Protein AF-A0A956H3I2-F1 (afdb_monomer_lite)

Structure (mmCIF, N/CA/C/O backbone):
data_AF-A0A956H3I2-F1
#
_entry.id   AF-A0A956H3I2-F1
#
loop_
_atom_site.group_PDB
_atom_site.id
_atom_site.type_symbol
_atom_site.label_atom_id
_atom_site.label_alt_id
_atom_site.label_comp_id
_atom_site.label_asym_id
_atom_site.label_entity_id
_atom_site.label_seq_id
_atom_site.pdbx_PDB_ins_code
_atom_site.Cartn_x
_atom_site.Cartn_y
_atom_site.Cartn_z
_atom_site.occupancy
_atom_site.B_iso_or_equiv
_atom_site.auth_seq_id
_atom_site.auth_comp_id
_atom_site.auth_asym_id
_atom_site.auth_atom_id
_atom_site.pdbx_PDB_model_num
ATOM 1 N N . GLY A 1 1 ? 0.599 -4.564 24.136 1.00 88.94 1 GLY A N 1
ATOM 2 C CA . GLY A 1 1 ? 0.353 -3.111 24.137 1.00 88.94 1 GLY A CA 1
ATOM 3 C C . GLY A 1 1 ? -0.718 -2.791 23.120 1.00 88.94 1 GLY A C 1
ATOM 4 O O . GLY A 1 1 ? -1.372 -3.722 22.657 1.00 88.94 1 GLY A O 1
ATOM 5 N N . ALA A 1 2 ? -0.880 -1.510 22.791 1.00 94.62 2 ALA A N 1
ATOM 6 C CA . ALA A 1 2 ? -1.503 -1.110 21.530 1.00 94.62 2 ALA A CA 1
ATOM 7 C C . ALA A 1 2 ? -0.678 -1.650 20.346 1.00 94.62 2 ALA A C 1
ATOM 9 O O . ALA A 1 2 ? 0.523 -1.871 20.512 1.00 94.62 2 ALA A O 1
ATOM 10 N N . PHE A 1 3 ? -1.309 -1.900 19.201 1.00 95.25 3 PHE A N 1
ATOM 11 C CA . PHE A 1 3 ? -0.640 -2.412 18.003 1.00 95.25 3 PHE A CA 1
ATOM 12 C C . PHE A 1 3 ? -1.305 -1.920 16.717 1.00 95.25 3 PHE A C 1
ATOM 14 O O . PHE A 1 3 ? -2.475 -1.545 16.710 1.00 95.25 3 PHE A O 1
ATOM 21 N N . GLU A 1 4 ? -0.569 -1.994 15.612 1.00 96.19 4 GLU A N 1
ATOM 22 C CA . GLU A 1 4 ? -1.098 -1.810 14.261 1.00 96.19 4 GLU A CA 1
ATOM 23 C C . GLU A 1 4 ? -1.119 -3.151 13.525 1.00 96.19 4 GLU A C 1
ATOM 25 O O .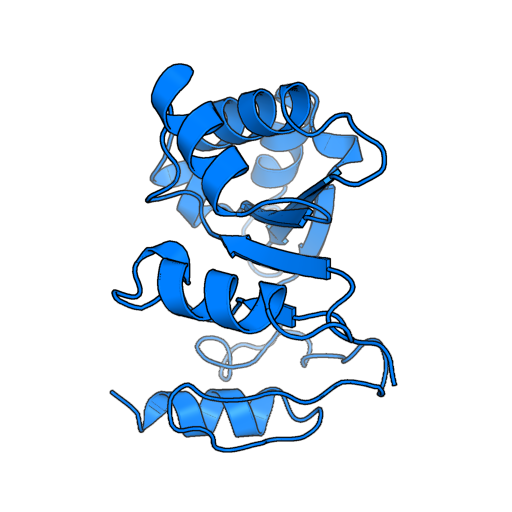 GLU A 1 4 ? -0.257 -4.004 13.744 1.00 96.19 4 GLU A O 1
ATOM 30 N N . VAL A 1 5 ? -2.099 -3.347 12.643 1.00 96.38 5 VAL A N 1
ATOM 31 C CA . VAL A 1 5 ? -2.167 -4.532 11.777 1.00 96.38 5 VAL A CA 1
ATOM 32 C C . VAL A 1 5 ? -1.864 -4.120 10.354 1.00 96.38 5 VAL A C 1
ATOM 34 O O . VAL A 1 5 ? -2.621 -3.351 9.767 1.00 96.38 5 VAL A O 1
ATOM 37 N N . GLN A 1 6 ? -0.803 -4.682 9.779 1.00 96.44 6 GLN A N 1
ATOM 38 C CA . GLN A 1 6 ? -0.499 -4.535 8.362 1.00 96.44 6 GLN A CA 1
ATOM 39 C C . GLN A 1 6 ? -0.909 -5.790 7.588 1.00 96.44 6 GLN A C 1
ATOM 41 O O . GLN A 1 6 ? -0.373 -6.875 7.796 1.00 96.44 6 GLN A O 1
ATOM 46 N N . LEU A 1 7 ? -1.865 -5.627 6.675 1.00 95.31 7 LEU A N 1
ATOM 47 C CA . LEU A 1 7 ? -2.270 -6.647 5.717 1.00 95.31 7 LEU A CA 1
ATOM 48 C C . LEU A 1 7 ? -1.388 -6.508 4.472 1.00 95.31 7 LEU A C 1
ATOM 50 O O . LEU A 1 7 ? -1.568 -5.586 3.676 1.00 95.31 7 LEU A O 1
ATOM 54 N N . GLU A 1 8 ? -0.416 -7.409 4.331 1.00 90.44 8 GLU A N 1
ATOM 55 C CA . GLU A 1 8 ? 0.563 -7.413 3.239 1.00 90.44 8 GLU A CA 1
ATOM 56 C C . GLU A 1 8 ? 0.917 -8.828 2.745 1.00 90.44 8 GLU A C 1
ATOM 58 O O . GLU A 1 8 ? 0.490 -9.842 3.302 1.00 90.44 8 GLU A O 1
ATOM 63 N N . GLY A 1 9 ? 1.749 -8.903 1.702 1.00 80.38 9 GLY A N 1
ATOM 64 C CA . GLY A 1 9 ? 2.235 -10.149 1.116 1.00 80.38 9 GLY A CA 1
ATOM 65 C C . GLY A 1 9 ? 1.924 -10.217 -0.374 1.00 80.38 9 GLY A C 1
ATOM 66 O O . GLY A 1 9 ? 2.519 -9.475 -1.151 1.00 80.38 9 GLY A O 1
ATOM 67 N N . GLY A 1 10 ? 1.030 -11.130 -0.768 1.00 83.06 10 GLY A N 1
ATOM 68 C CA . GLY A 1 10 ? 0.433 -11.123 -2.108 1.00 83.06 10 GLY A CA 1
ATOM 69 C C . GLY A 1 10 ? -0.464 -9.895 -2.310 1.00 83.06 10 GLY A C 1
ATOM 70 O O . GLY A 1 10 ? -0.170 -8.814 -1.815 1.00 83.06 10 GLY A O 1
ATOM 71 N N . GLU A 1 11 ? -1.587 -10.054 -3.005 1.00 92.25 11 GLU A N 1
ATOM 72 C CA . GLU A 1 11 ? -2.619 -9.014 -3.021 1.00 92.25 11 GLU A CA 1
ATOM 73 C C . GLU A 1 11 ? -3.657 -9.313 -1.924 1.00 92.25 11 GLU A C 1
ATOM 75 O O . GLU A 1 11 ? -4.441 -10.248 -2.078 1.00 92.25 11 GLU A O 1
ATOM 80 N N . PRO A 1 12 ? -3.687 -8.586 -0.793 1.00 92.88 12 PRO A N 1
ATOM 81 C CA . PRO A 1 12 ? -4.588 -8.927 0.304 1.00 92.88 12 PRO A CA 1
ATOM 82 C C . PRO A 1 12 ? -6.059 -8.745 -0.074 1.00 92.88 12 PRO A C 1
ATOM 84 O O . PRO A 1 12 ? -6.898 -9.493 0.422 1.00 92.88 12 PRO A O 1
ATOM 87 N N . THR A 1 13 ? -6.387 -7.809 -0.975 1.00 94.44 13 THR A N 1
ATOM 88 C CA . THR A 1 13 ? -7.786 -7.538 -1.343 1.00 94.44 13 THR A CA 1
ATOM 89 C C . THR A 1 13 ? -8.443 -8.683 -2.116 1.00 94.44 13 THR A C 1
ATOM 91 O O . THR A 1 13 ? -9.666 -8.789 -2.084 1.00 94.44 13 THR A O 1
ATOM 94 N N . VAL A 1 14 ? -7.668 -9.576 -2.754 1.00 93.81 14 VAL A N 1
ATOM 95 C CA . VAL A 1 14 ? -8.221 -10.766 -3.436 1.00 93.81 14 VAL A CA 1
ATOM 96 C C . VAL A 1 14 ? -8.546 -11.911 -2.480 1.00 93.81 14 VAL A C 1
ATOM 98 O O . VAL A 1 14 ? -9.190 -12.879 -2.885 1.00 93.81 14 VAL A O 1
ATOM 101 N N . HIS A 1 15 ? -8.100 -11.845 -1.223 1.00 91.12 15 HIS A N 1
ATOM 102 C CA . HIS A 1 15 ? -8.362 -12.909 -0.266 1.00 91.12 15 HIS A CA 1
ATOM 103 C C . HIS A 1 15 ? -9.857 -12.927 0.109 1.00 91.12 15 HIS A C 1
ATOM 105 O O . HIS A 1 15 ? -10.390 -11.892 0.514 1.00 91.12 15 HIS A O 1
ATOM 111 N N . PRO A 1 16 ? -10.547 -14.085 0.063 1.00 91.00 16 PRO A N 1
ATOM 112 C CA . PRO A 1 16 ? -11.990 -14.150 0.322 1.00 91.00 16 PRO A CA 1
ATOM 113 C C . PRO A 1 16 ? -12.370 -13.679 1.736 1.00 91.00 16 PRO A C 1
ATOM 115 O O . PRO A 1 16 ? -13.436 -13.106 1.935 1.00 91.00 16 PRO A O 1
ATOM 118 N N . GLY A 1 17 ? -11.476 -13.869 2.710 1.00 91.94 17 GLY A N 1
ATOM 119 C CA . GLY A 1 17 ? -11.637 -13.391 4.088 1.00 91.94 17 GLY A CA 1
ATOM 120 C C . GLY A 1 17 ? -11.142 -11.963 4.351 1.00 91.94 17 GLY A C 1
ATOM 121 O O . GLY A 1 17 ? -11.050 -11.576 5.509 1.00 91.94 17 GLY A O 1
ATOM 122 N N . PHE A 1 18 ? -10.771 -11.171 3.335 1.00 94.69 18 PHE A N 1
ATOM 123 C CA . PHE A 1 18 ? -10.166 -9.843 3.537 1.00 94.69 18 PHE A CA 1
ATOM 124 C C . PHE A 1 18 ? -11.005 -8.928 4.446 1.00 94.69 18 PHE A C 1
ATOM 126 O O . PHE A 1 18 ? -10.501 -8.402 5.437 1.00 94.69 18 PHE A O 1
ATOM 133 N N . CYS A 1 19 ? -12.301 -8.778 4.156 1.00 93.94 19 CYS A N 1
ATOM 134 C CA . CYS A 1 19 ? -13.186 -7.936 4.966 1.00 93.94 19 CYS A CA 1
ATOM 135 C C . CYS A 1 19 ? -13.377 -8.477 6.391 1.00 93.94 19 CYS A C 1
ATOM 137 O O . CYS A 1 19 ? -13.536 -7.695 7.328 1.00 93.94 19 CYS A O 1
ATOM 139 N N . GLU A 1 20 ? -13.351 -9.797 6.570 1.00 94.88 20 GLU A N 1
ATOM 140 C CA . GLU A 1 20 ? -13.447 -10.425 7.888 1.00 94.88 20 GLU A CA 1
ATOM 141 C C . GLU A 1 20 ? -12.188 -10.148 8.717 1.00 94.88 20 GLU A C 1
ATOM 143 O O . GLU A 1 20 ? -12.297 -9.731 9.865 1.00 94.88 20 GLU A O 1
ATOM 148 N N . LEU A 1 21 ? -10.999 -10.260 8.118 1.00 94.50 21 LEU A N 1
ATOM 149 C CA . LEU A 1 21 ? -9.730 -9.923 8.771 1.00 94.50 21 LEU A CA 1
ATOM 150 C C . LEU A 1 21 ? -9.693 -8.463 9.233 1.00 94.50 21 LEU A C 1
ATOM 152 O O . LEU A 1 21 ? -9.304 -8.186 10.367 1.00 94.50 21 LEU A O 1
ATOM 156 N N . VAL A 1 22 ? -10.140 -7.532 8.383 1.00 96.88 22 VAL A N 1
ATOM 157 C CA . VAL A 1 22 ? -10.259 -6.113 8.756 1.00 96.88 22 VAL A CA 1
ATOM 158 C C . VAL A 1 22 ? -11.242 -5.943 9.915 1.00 96.88 22 VAL A C 1
ATOM 160 O O . VAL A 1 22 ? -10.935 -5.246 10.879 1.00 96.88 22 VAL A O 1
ATOM 163 N N . THR A 1 23 ? -12.393 -6.617 9.863 1.00 96.56 23 THR A N 1
ATOM 164 C CA . THR A 1 23 ? -13.410 -6.570 10.925 1.00 96.56 23 THR A CA 1
ATOM 165 C C . THR A 1 23 ? -12.858 -7.075 12.259 1.00 96.56 23 THR A C 1
ATOM 167 O O . THR A 1 23 ? -13.025 -6.414 13.282 1.00 96.56 23 THR A O 1
ATOM 170 N N . ILE A 1 24 ? -12.153 -8.209 12.252 1.00 95.88 24 ILE A N 1
ATOM 171 C CA . ILE A 1 24 ? -11.521 -8.794 13.441 1.00 95.88 24 ILE A CA 1
ATOM 172 C C . ILE A 1 24 ? -10.465 -7.843 14.007 1.00 95.88 24 ILE A C 1
ATOM 174 O O . ILE A 1 24 ? -10.473 -7.573 15.206 1.00 95.88 24 ILE A O 1
ATOM 178 N N . ALA A 1 25 ? -9.593 -7.292 13.155 1.00 96.06 25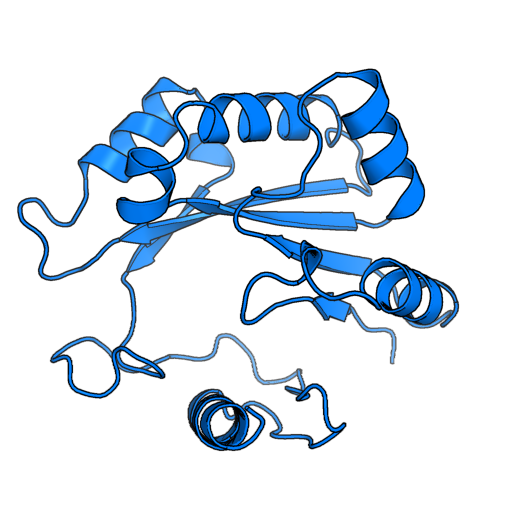 ALA A N 1
ATOM 179 C CA . ALA A 1 25 ? -8.574 -6.340 13.584 1.00 96.06 25 ALA A CA 1
ATOM 180 C C . ALA A 1 25 ? -9.205 -5.101 14.235 1.00 96.06 25 ALA A C 1
ATOM 182 O O . ALA A 1 25 ? -8.748 -4.664 15.284 1.00 96.06 25 ALA A O 1
ATOM 183 N N . ARG A 1 26 ? -10.281 -4.560 13.652 1.00 96.25 26 ARG A N 1
ATOM 184 C CA . ARG A 1 26 ? -11.014 -3.398 14.183 1.00 96.25 26 ARG A CA 1
ATOM 185 C C . ARG A 1 26 ? -11.757 -3.678 15.487 1.00 96.25 26 ARG A C 1
ATOM 187 O O . ARG A 1 26 ? -11.983 -2.749 16.255 1.00 96.25 26 ARG A O 1
ATOM 194 N N . ALA A 1 27 ? -12.163 -4.922 15.724 1.00 97.19 27 ALA A N 1
ATOM 195 C CA . ALA A 1 27 ? -12.874 -5.305 16.937 1.00 97.19 27 ALA A CA 1
ATOM 196 C C . ALA A 1 27 ? -11.954 -5.411 18.168 1.00 97.19 27 ALA A C 1
ATOM 198 O O . ALA A 1 27 ? -12.451 -5.353 19.294 1.00 97.19 27 ALA A O 1
ATOM 199 N N . ASP A 1 28 ? -10.634 -5.558 17.989 1.00 97.31 28 ASP A N 1
ATOM 200 C CA . ASP A 1 28 ? -9.691 -5.562 19.110 1.00 97.31 28 ASP A CA 1
ATOM 201 C C . ASP A 1 28 ? -9.428 -4.120 19.588 1.00 97.31 28 ASP A C 1
ATOM 203 O O . ASP A 1 28 ? -8.858 -3.325 18.839 1.00 97.31 28 ASP A O 1
ATOM 207 N N . PRO A 1 29 ? -9.762 -3.761 20.844 1.00 96.00 29 PRO A N 1
ATOM 208 C CA . PRO A 1 29 ? -9.601 -2.396 21.352 1.00 96.00 29 PRO A CA 1
ATOM 209 C C . PRO A 1 29 ? -8.139 -1.930 21.440 1.00 96.00 29 PRO A C 1
ATOM 211 O O . PRO A 1 29 ? -7.882 -0.758 21.709 1.00 96.00 29 PRO A O 1
ATOM 214 N N . ARG A 1 30 ? -7.169 -2.835 21.267 1.00 97.44 30 ARG A N 1
ATOM 215 C CA . ARG A 1 30 ? -5.737 -2.515 21.235 1.00 97.44 30 ARG A CA 1
ATOM 216 C C . ARG A 1 30 ? -5.237 -2.223 19.820 1.00 97.44 30 ARG A C 1
ATOM 218 O O . ARG A 1 30 ? -4.142 -1.680 19.696 1.00 97.44 30 ARG A O 1
ATOM 225 N N . CYS A 1 31 ? -5.994 -2.583 18.783 1.00 97.75 31 CYS A N 1
ATOM 226 C CA . CYS A 1 31 ? -5.646 -2.283 17.401 1.00 97.75 31 CYS A CA 1
ATOM 227 C C . CYS A 1 31 ? -5.901 -0.800 17.122 1.00 97.75 31 CYS A C 1
ATOM 229 O O . CYS A 1 31 ? -7.044 -0.350 17.041 1.00 97.75 31 CYS A O 1
ATOM 231 N N . THR A 1 32 ? -4.835 -0.020 16.983 1.00 97.56 32 THR A N 1
ATOM 232 C CA . THR A 1 32 ? -4.924 1.434 16.798 1.00 97.56 32 THR A CA 1
ATOM 233 C C . THR A 1 32 ? -5.026 1.840 15.337 1.00 97.56 32 THR A C 1
ATOM 235 O O . THR A 1 32 ? -5.504 2.934 15.041 1.00 97.56 32 THR A O 1
ATOM 238 N N . ARG A 1 33 ? -4.591 0.981 14.410 1.00 97.94 33 ARG A N 1
ATOM 239 C CA . ARG A 1 33 ? -4.589 1.263 12.972 1.00 97.94 33 ARG A CA 1
ATOM 240 C C . ARG A 1 33 ? -4.579 -0.023 12.158 1.00 97.94 33 ARG A C 1
ATOM 242 O O . ARG A 1 33 ? -3.856 -0.967 12.474 1.00 97.94 33 ARG A O 1
ATOM 249 N N . VAL A 1 34 ? -5.350 -0.022 11.074 1.00 98.38 34 VAL A N 1
ATOM 250 C CA . VAL A 1 34 ? -5.242 -1.028 10.012 1.00 98.38 34 VAL A CA 1
ATOM 251 C C . VAL A 1 34 ? -4.466 -0.409 8.857 1.00 98.38 34 VAL A C 1
ATOM 253 O O . VAL A 1 34 ? -4.758 0.709 8.433 1.00 98.38 34 VAL A O 1
ATOM 256 N N . VAL A 1 35 ? -3.482 -1.140 8.347 1.00 98.31 35 VAL A N 1
ATOM 257 C CA . VAL A 1 35 ? -2.663 -0.772 7.195 1.00 98.31 35 VAL A CA 1
ATOM 258 C C . VAL A 1 35 ? -2.921 -1.785 6.084 1.00 98.31 35 VAL A C 1
ATOM 260 O O . VAL A 1 35 ? -2.713 -2.980 6.275 1.00 98.31 35 VAL A O 1
ATOM 263 N N . VAL A 1 36 ? -3.367 -1.330 4.916 1.00 98.19 36 VAL A N 1
ATOM 264 C CA . VAL A 1 36 ? -3.629 -2.189 3.751 1.00 98.19 36 VAL A CA 1
ATOM 265 C C . VAL A 1 36 ? -2.564 -1.935 2.693 1.00 98.19 36 VAL A C 1
ATOM 267 O O . VAL A 1 36 ? -2.479 -0.832 2.154 1.00 98.19 36 VAL A O 1
ATOM 270 N N . VAL A 1 37 ? -1.755 -2.948 2.376 1.00 97.44 37 VAL A N 1
ATOM 271 C CA . VAL A 1 37 ? -0.759 -2.882 1.297 1.00 97.44 37 VAL A CA 1
ATOM 272 C C . VAL A 1 37 ? -1.341 -3.538 0.050 1.00 97.44 37 VAL A C 1
ATOM 274 O O . VAL A 1 37 ? -1.506 -4.750 0.029 1.00 97.44 37 VAL A O 1
ATOM 277 N N . SER A 1 38 ? -1.658 -2.766 -0.989 1.00 97.69 38 SER A N 1
ATOM 278 C CA . SER A 1 38 ? -2.364 -3.275 -2.179 1.00 97.69 38 SER A CA 1
ATOM 279 C C . SER A 1 38 ? -1.693 -2.834 -3.478 1.00 97.69 38 SER A C 1
ATOM 281 O O . SER A 1 38 ? -0.995 -1.824 -3.521 1.00 97.69 38 SER A O 1
ATOM 283 N N . ASN A 1 39 ? -1.896 -3.592 -4.550 1.00 96.75 39 ASN A N 1
ATOM 284 C CA . ASN A 1 39 ? -1.581 -3.231 -5.928 1.00 96.75 39 ASN A CA 1
ATOM 285 C C . ASN A 1 39 ? -2.740 -2.508 -6.640 1.00 96.75 39 ASN A C 1
ATOM 287 O O . ASN A 1 39 ? -2.572 -2.102 -7.784 1.00 96.75 39 ASN A O 1
ATOM 291 N N . GLY A 1 40 ? -3.895 -2.351 -5.981 1.00 96.50 40 GLY A N 1
ATOM 292 C CA . GLY A 1 40 ? -5.046 -1.613 -6.499 1.00 96.50 40 GLY A CA 1
ATOM 293 C C . GLY A 1 40 ? -6.038 -2.420 -7.341 1.00 96.50 40 GLY A C 1
ATOM 294 O O . GLY A 1 40 ? -7.074 -1.877 -7.713 1.00 96.50 40 GLY A O 1
ATOM 295 N N . VAL A 1 41 ? -5.783 -3.704 -7.626 1.00 94.88 41 VAL A N 1
ATOM 296 C CA . VAL A 1 41 ? -6.557 -4.468 -8.626 1.00 94.88 41 VAL A CA 1
ATOM 297 C C . VAL A 1 41 ? -8.044 -4.630 -8.291 1.00 94.88 41 VAL A C 1
ATOM 299 O O . VAL A 1 41 ? -8.867 -4.600 -9.202 1.00 94.88 41 VAL A O 1
ATOM 302 N N . LEU A 1 42 ? -8.402 -4.780 -7.009 1.00 95.06 42 LEU A N 1
ATOM 303 C CA . LEU A 1 42 ? -9.801 -4.873 -6.559 1.00 95.06 42 LEU A CA 1
ATOM 304 C C . LEU A 1 42 ? -10.291 -3.619 -5.828 1.00 95.06 42 LEU A C 1
ATOM 306 O O . LEU A 1 42 ? -11.364 -3.650 -5.223 1.00 95.06 42 LEU A O 1
ATOM 310 N N . ILE A 1 43 ? -9.532 -2.521 -5.863 1.00 96.75 43 ILE A N 1
ATOM 311 C CA . ILE A 1 43 ? -10.019 -1.258 -5.310 1.00 96.75 43 ILE A CA 1
ATOM 312 C C . ILE A 1 43 ? -11.003 -0.654 -6.326 1.00 96.75 43 ILE A C 1
ATOM 314 O O . ILE A 1 43 ? -10.626 -0.465 -7.490 1.00 96.75 43 ILE A O 1
ATOM 318 N N . PRO A 1 44 ? -12.258 -0.362 -5.933 1.00 97.25 44 PRO A N 1
ATOM 319 C CA . PRO A 1 44 ? -13.226 0.245 -6.839 1.00 97.25 44 PRO A CA 1
ATOM 320 C C . PRO A 1 44 ? -12.747 1.605 -7.351 1.00 97.25 44 PRO A C 1
ATOM 322 O O . PRO A 1 44 ? -12.062 2.343 -6.643 1.00 97.25 44 PRO A O 1
ATOM 325 N N . ARG A 1 45 ? -13.106 1.929 -8.595 1.00 96.44 45 ARG A N 1
ATOM 326 C CA . ARG A 1 45 ? -12.649 3.156 -9.274 1.00 96.44 45 ARG A CA 1
ATOM 327 C C . ARG A 1 45 ? -13.741 4.186 -9.466 1.00 96.44 45 ARG A C 1
ATOM 329 O O . ARG A 1 45 ? -13.438 5.360 -9.656 1.00 96.44 45 ARG A O 1
ATOM 336 N N . ASP A 1 46 ? -14.992 3.749 -9.464 1.00 97.19 46 ASP A N 1
ATOM 337 C CA . ASP A 1 46 ? -16.108 4.671 -9.412 1.00 97.19 46 ASP A CA 1
ATOM 338 C C . ASP A 1 46 ? -16.199 5.298 -8.015 1.00 97.19 46 ASP A C 1
ATOM 340 O O . ASP A 1 46 ? -15.800 4.705 -7.011 1.00 97.19 46 ASP A O 1
ATOM 344 N N . ASP A 1 47 ? -16.707 6.526 -7.970 1.00 95.19 47 ASP A N 1
ATOM 345 C CA . ASP A 1 47 ? -16.747 7.342 -6.756 1.00 95.19 47 ASP A CA 1
ATOM 346 C C . ASP A 1 47 ? -17.498 6.653 -5.606 1.00 95.19 47 ASP A C 1
ATOM 348 O O . ASP A 1 47 ? -16.970 6.539 -4.497 1.00 95.19 47 ASP A O 1
ATOM 352 N N . ALA A 1 48 ? -18.697 6.136 -5.892 1.00 97.50 48 ALA A N 1
ATOM 353 C CA . ALA A 1 48 ? -19.545 5.483 -4.901 1.00 97.50 48 ALA A CA 1
ATOM 354 C C . ALA A 1 48 ? -18.895 4.204 -4.360 1.00 97.50 48 ALA A C 1
ATOM 356 O O . ALA A 1 48 ? -18.790 4.028 -3.148 1.00 97.50 48 ALA A O 1
ATOM 357 N N . GLY A 1 49 ? -18.385 3.346 -5.247 1.00 97.94 49 GLY A N 1
ATOM 358 C CA . GLY A 1 49 ? -17.695 2.122 -4.863 1.00 97.94 49 GLY A CA 1
ATOM 359 C C . GLY A 1 49 ? -16.447 2.393 -4.028 1.00 97.94 49 GLY A C 1
ATOM 360 O O . GLY A 1 49 ? -16.198 1.685 -3.051 1.00 97.94 49 GLY A O 1
ATOM 361 N N . LEU A 1 50 ? -15.667 3.424 -4.371 1.00 97.88 50 LEU A N 1
ATOM 362 C CA . LEU A 1 50 ? -14.466 3.780 -3.617 1.00 97.88 50 LEU A CA 1
ATOM 363 C C . LEU A 1 50 ? -14.822 4.303 -2.220 1.00 97.88 50 LEU A C 1
ATOM 365 O O . LEU A 1 50 ? -14.188 3.909 -1.239 1.00 97.88 50 LEU A O 1
ATOM 369 N N . ALA A 1 51 ? -15.849 5.149 -2.118 1.00 97.06 51 ALA A N 1
ATOM 370 C CA . ALA A 1 51 ? -16.348 5.651 -0.842 1.00 97.06 51 ALA A CA 1
ATOM 371 C C . ALA A 1 51 ? -16.862 4.513 0.057 1.00 97.06 51 ALA A C 1
ATOM 373 O O . ALA A 1 51 ? -16.451 4.413 1.216 1.00 97.06 51 ALA A O 1
ATOM 374 N N . ASP A 1 52 ? -17.685 3.615 -0.487 1.00 97.81 52 ASP A N 1
ATOM 375 C CA . ASP A 1 52 ?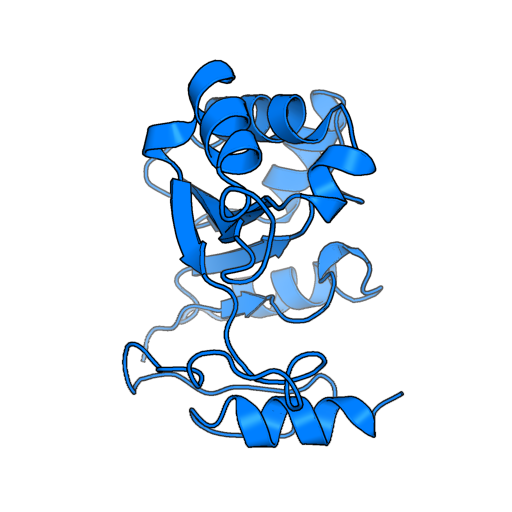 -18.211 2.453 0.236 1.00 97.81 52 ASP A CA 1
ATOM 376 C C . ASP A 1 52 ? -17.091 1.511 0.686 1.00 97.81 52 ASP A C 1
ATOM 378 O O . ASP A 1 52 ? -17.101 0.992 1.808 1.00 97.81 52 ASP A O 1
ATOM 382 N N . TRP A 1 53 ? -16.092 1.296 -0.171 1.00 97.69 53 TRP A N 1
ATOM 383 C CA . TRP A 1 53 ? -14.946 0.456 0.152 1.00 97.69 53 TRP A CA 1
ATOM 384 C C . TRP A 1 53 ? -14.113 1.048 1.293 1.00 97.69 53 TRP A C 1
ATOM 386 O O . TRP A 1 53 ? -13.822 0.340 2.257 1.00 97.69 53 TRP A O 1
ATOM 396 N N . LEU A 1 54 ? -13.805 2.348 1.252 1.00 97.75 54 LEU A N 1
ATOM 397 C CA . LEU A 1 54 ? -13.104 3.038 2.341 1.00 97.75 54 LEU A CA 1
ATOM 398 C C . LEU A 1 54 ? -13.911 3.011 3.648 1.00 97.75 54 LEU A C 1
ATOM 400 O O . LEU A 1 54 ? -13.352 2.735 4.710 1.00 97.75 54 LEU A O 1
ATOM 404 N N . ALA A 1 55 ? -15.229 3.225 3.580 1.00 96.50 55 ALA A N 1
ATOM 405 C CA . ALA A 1 55 ? -16.107 3.166 4.747 1.00 96.50 55 ALA A CA 1
ATOM 406 C C . ALA A 1 55 ? -16.090 1.780 5.413 1.00 96.50 55 ALA A C 1
ATOM 408 O O . ALA A 1 55 ? -16.051 1.683 6.640 1.00 96.50 55 ALA A O 1
ATOM 409 N N . ARG A 1 56 ? -16.047 0.702 4.617 1.00 96.00 56 ARG A N 1
ATOM 410 C CA . ARG A 1 56 ? -15.931 -0.679 5.117 1.00 96.00 56 ARG A CA 1
ATOM 411 C C . ARG A 1 56 ? -14.603 -0.963 5.813 1.00 96.00 56 ARG A C 1
ATOM 413 O O . ARG A 1 56 ? -14.574 -1.788 6.722 1.00 96.00 56 ARG A O 1
ATOM 420 N N . LEU A 1 57 ? -13.515 -0.309 5.405 1.00 97.12 57 LEU A N 1
ATOM 421 C CA . LEU A 1 57 ? -12.222 -0.443 6.084 1.00 97.12 57 LEU A CA 1
ATOM 422 C C . LEU A 1 57 ? -12.183 0.294 7.432 1.00 97.12 57 LEU A C 1
ATOM 424 O O . LEU A 1 57 ? -11.457 -0.112 8.349 1.00 97.12 57 LEU A O 1
ATOM 428 N N . GLY A 1 58 ? -12.968 1.368 7.552 1.00 96.62 58 GLY A N 1
ATOM 429 C CA . GLY A 1 58 ? -13.047 2.215 8.740 1.00 96.62 58 GLY A CA 1
ATOM 430 C C . GLY A 1 58 ? -11.747 2.971 9.029 1.00 96.62 58 GLY A C 1
ATOM 431 O O . GLY A 1 58 ? -10.729 2.755 8.379 1.00 96.62 58 GLY A O 1
ATOM 432 N N . LEU A 1 59 ? -11.768 3.845 10.035 1.00 96.56 59 LEU A N 1
ATOM 433 C CA . LEU A 1 59 ? -10.615 4.623 10.512 1.00 96.56 59 LEU A CA 1
ATOM 434 C C . LEU A 1 59 ? -10.180 4.142 11.914 1.00 96.56 59 LEU A C 1
ATOM 436 O O . LEU A 1 59 ? -11.017 3.580 12.624 1.00 96.56 59 LEU A O 1
ATOM 440 N N . PRO A 1 60 ? -8.912 4.342 12.340 1.00 97.88 60 PRO A N 1
ATOM 441 C CA . PRO A 1 60 ? -7.785 4.932 11.595 1.00 97.88 60 PRO A CA 1
ATOM 442 C C . PRO A 1 60 ? -7.168 3.988 10.553 1.00 97.88 60 PRO A C 1
ATOM 444 O O . PRO A 1 60 ? -6.983 2.800 10.829 1.00 97.88 60 PRO A O 1
ATOM 447 N N . LEU A 1 61 ? -6.855 4.481 9.354 1.00 98.50 61 LEU A N 1
ATOM 448 C CA . LEU A 1 61 ? -6.488 3.673 8.181 1.00 98.50 61 LEU A CA 1
ATOM 449 C C . LEU A 1 61 ? -5.239 4.204 7.482 1.00 98.50 61 LEU A C 1
ATOM 451 O O . LEU A 1 61 ? -5.147 5.397 7.209 1.00 98.50 61 LEU A O 1
ATOM 455 N N . THR A 1 62 ? -4.334 3.308 7.100 1.00 98.56 62 THR A N 1
ATOM 456 C CA . THR A 1 62 ? -3.288 3.618 6.117 1.00 98.56 62 THR A CA 1
ATOM 457 C C . THR A 1 62 ? -3.446 2.716 4.900 1.00 98.56 62 THR A C 1
ATOM 459 O O . THR A 1 62 ? -3.584 1.501 5.034 1.00 98.56 62 THR A O 1
ATOM 462 N N . ILE A 1 63 ? -3.397 3.288 3.700 1.00 98.50 63 ILE A N 1
ATOM 463 C CA . ILE A 1 63 ? -3.294 2.531 2.452 1.00 98.50 63 ILE A CA 1
ATOM 464 C C . ILE A 1 63 ? -1.894 2.737 1.893 1.00 98.50 63 ILE A C 1
ATOM 466 O O . ILE A 1 63 ? -1.468 3.862 1.650 1.00 98.50 63 ILE A O 1
ATOM 470 N N . LYS A 1 64 ? -1.176 1.635 1.677 1.00 98.38 64 LYS A N 1
ATOM 471 C CA . LYS A 1 64 ? 0.114 1.620 0.989 1.00 98.38 64 LYS A CA 1
ATOM 472 C C . LYS A 1 64 ? -0.097 1.050 -0.411 1.00 98.38 64 LYS A C 1
ATOM 474 O O . LYS A 1 64 ? -0.135 -0.169 -0.588 1.00 98.38 64 LYS A O 1
ATOM 479 N N . LEU A 1 65 ? -0.261 1.920 -1.402 1.00 98.38 65 LEU A N 1
ATOM 480 C CA . LEU A 1 65 ? -0.483 1.511 -2.786 1.00 98.38 65 LEU A CA 1
ATOM 481 C C . LEU A 1 65 ? 0.860 1.222 -3.466 1.00 98.38 65 LEU A C 1
ATOM 483 O O . LEU A 1 65 ? 1.769 2.051 -3.464 1.00 98.38 65 LEU A O 1
ATOM 487 N N . SER A 1 66 ? 1.008 0.028 -4.027 1.00 97.62 66 SER A N 1
ATOM 488 C CA . SER A 1 66 ? 2.231 -0.402 -4.703 1.00 97.62 66 SER A CA 1
ATOM 489 C C . SER A 1 66 ? 2.289 0.167 -6.114 1.00 97.62 66 SER A C 1
ATOM 491 O O . SER A 1 66 ? 1.385 -0.068 -6.908 1.00 97.62 66 SER A O 1
ATOM 493 N N . ILE A 1 67 ? 3.390 0.837 -6.448 1.00 97.88 67 ILE A N 1
ATOM 494 C CA . ILE A 1 67 ? 3.665 1.366 -7.785 1.00 97.88 67 ILE A CA 1
ATOM 495 C C . ILE A 1 67 ? 5.000 0.791 -8.264 1.00 97.88 67 ILE A C 1
ATOM 497 O O . ILE A 1 67 ? 5.999 0.829 -7.550 1.00 97.88 67 ILE A O 1
ATOM 501 N N . ASN A 1 68 ? 5.033 0.216 -9.461 1.00 96.31 68 ASN A N 1
ATOM 502 C CA . ASN A 1 68 ? 6.257 -0.273 -10.100 1.00 96.31 68 ASN A CA 1
ATOM 503 C C . ASN A 1 68 ? 6.035 -0.418 -11.611 1.00 96.31 68 ASN A C 1
ATOM 505 O O . ASN A 1 68 ? 4.897 -0.353 -12.078 1.00 96.31 68 ASN A O 1
ATOM 509 N N . HIS A 1 69 ? 7.113 -0.666 -12.361 1.00 95.62 69 HIS A N 1
ATOM 510 C CA . HIS A 1 69 ? 7.076 -0.805 -13.823 1.00 95.62 69 HIS A CA 1
ATOM 511 C C . HIS A 1 69 ? 6.003 -1.794 -14.311 1.00 95.62 69 HIS A C 1
ATOM 513 O O . HIS A 1 69 ? 5.351 -1.570 -15.325 1.00 95.62 69 HIS A O 1
ATOM 519 N N . HIS A 1 70 ? 5.809 -2.897 -13.589 1.00 94.50 70 HIS A N 1
ATOM 520 C CA . HIS A 1 70 ? 4.912 -3.968 -13.991 1.00 94.50 70 HIS A CA 1
ATOM 521 C C . HIS A 1 70 ? 3.442 -3.592 -13.811 1.00 94.50 70 HIS A C 1
ATOM 523 O O . HIS A 1 70 ? 2.623 -3.898 -14.674 1.00 94.50 70 HIS A O 1
ATOM 529 N N . LEU A 1 71 ? 3.116 -2.931 -12.699 1.00 96.25 71 LEU A N 1
ATOM 530 C CA . LEU A 1 71 ? 1.760 -2.462 -12.427 1.00 96.25 71 LEU A CA 1
ATOM 531 C C . LEU A 1 71 ? 1.381 -1.314 -13.365 1.00 96.25 71 LEU A C 1
ATOM 533 O O . LEU A 1 71 ? 0.327 -1.381 -13.985 1.00 96.25 71 LEU A O 1
ATOM 537 N N . LEU A 1 72 ? 2.278 -0.343 -13.574 1.00 96.88 72 LEU A N 1
ATOM 538 C CA . LEU A 1 72 ? 2.039 0.751 -14.524 1.00 96.88 72 LEU A CA 1
ATOM 539 C C . LEU A 1 72 ? 1.853 0.256 -15.966 1.00 96.88 72 LEU A C 1
ATOM 541 O O . LEU A 1 72 ? 1.072 0.827 -16.715 1.00 96.88 72 LEU A O 1
ATOM 545 N N . ALA A 1 73 ? 2.533 -0.824 -16.359 1.00 96.12 73 ALA A N 1
ATOM 546 C CA . ALA A 1 73 ? 2.362 -1.414 -17.686 1.00 96.12 73 ALA A CA 1
ATOM 547 C C . ALA A 1 73 ? 1.039 -2.185 -17.861 1.00 96.12 73 ALA A C 1
ATOM 549 O O . ALA A 1 73 ? 0.653 -2.474 -18.992 1.00 96.12 73 ALA A O 1
ATOM 550 N N . ARG A 1 74 ? 0.376 -2.583 -16.767 1.00 96.56 74 ARG A N 1
ATOM 551 C CA . ARG A 1 74 ? -0.848 -3.408 -16.790 1.00 96.56 74 ARG A CA 1
ATOM 552 C C . ARG A 1 74 ? -2.115 -2.646 -16.447 1.00 96.56 74 ARG A C 1
ATOM 554 O O . ARG A 1 74 ? -3.198 -3.130 -16.758 1.00 96.56 74 ARG A O 1
ATOM 561 N N . ASP A 1 75 ? -1.968 -1.509 -15.791 1.00 96.50 75 ASP A N 1
ATOM 562 C CA . ASP A 1 75 ? -3.061 -0.720 -15.262 1.00 96.50 75 ASP A CA 1
ATOM 563 C C . ASP A 1 75 ? -2.786 0.765 -15.510 1.00 96.50 75 ASP A C 1
ATOM 565 O O . ASP A 1 75 ? -2.093 1.437 -14.743 1.00 96.50 75 ASP A O 1
ATOM 569 N N . ASP A 1 76 ? -3.346 1.265 -16.607 1.00 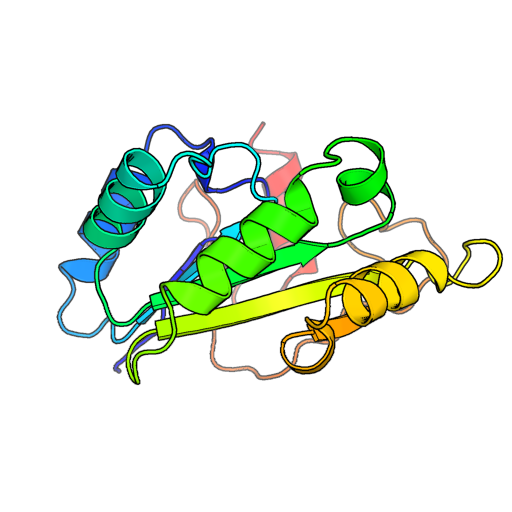94.81 76 ASP A N 1
ATOM 570 C CA . ASP A 1 76 ? -3.253 2.663 -17.025 1.00 94.81 76 ASP A CA 1
ATOM 571 C C . ASP A 1 76 ? -3.986 3.622 -16.072 1.00 94.81 76 ASP A C 1
ATOM 573 O O . ASP A 1 76 ? -3.635 4.798 -15.977 1.00 94.81 76 ASP A O 1
ATOM 577 N N . GLY A 1 77 ? -4.964 3.126 -15.313 1.00 97.50 77 GLY A N 1
ATOM 578 C CA . GLY A 1 77 ? -5.708 3.913 -14.335 1.00 97.50 77 GLY A CA 1
ATOM 579 C C . GLY A 1 77 ? -5.137 3.878 -12.914 1.00 97.50 77 GLY A C 1
ATOM 580 O O . GLY A 1 77 ? -5.739 4.478 -12.025 1.00 97.50 77 GLY A O 1
ATOM 581 N N . LEU A 1 78 ? -4.004 3.211 -12.663 1.00 98.31 78 LEU A N 1
ATOM 582 C CA . LEU A 1 78 ? -3.444 3.068 -11.311 1.00 98.31 78 LEU A CA 1
ATOM 583 C C . LEU A 1 78 ? -3.114 4.418 -10.654 1.00 98.31 78 LEU A C 1
ATOM 585 O O . LEU A 1 78 ? -3.415 4.637 -9.480 1.00 98.31 78 LEU A O 1
ATOM 589 N N . LEU A 1 79 ? -2.518 5.347 -11.406 1.00 98.50 79 LEU A N 1
ATOM 590 C CA . LEU A 1 79 ? -2.192 6.682 -10.888 1.00 98.50 79 LEU A CA 1
ATOM 591 C C . LEU A 1 79 ? -3.447 7.548 -10.706 1.00 98.50 79 LEU A C 1
ATOM 593 O O . LEU A 1 79 ? -3.509 8.341 -9.769 1.00 98.50 79 LEU A O 1
ATOM 597 N N . ALA A 1 80 ? -4.476 7.351 -11.536 1.00 98.44 80 ALA A N 1
ATOM 598 C CA . ALA A 1 80 ? -5.772 7.999 -11.345 1.00 98.44 80 ALA A CA 1
ATOM 599 C C . ALA A 1 80 ? -6.470 7.491 -10.071 1.00 98.44 80 ALA A C 1
ATOM 601 O O . ALA A 1 80 ? -7.005 8.287 -9.301 1.00 98.44 80 ALA A O 1
ATOM 602 N N . LEU A 1 81 ? -6.396 6.184 -9.795 1.00 98.62 81 LEU A N 1
ATOM 603 C CA . LEU A 1 81 ? -6.854 5.602 -8.534 1.00 98.62 81 LEU A CA 1
ATOM 604 C C . LEU A 1 81 ? -6.086 6.185 -7.337 1.00 98.62 81 LEU A C 1
ATOM 606 O O . LEU A 1 81 ? -6.696 6.549 -6.334 1.00 98.62 81 LEU A O 1
ATOM 610 N N . ALA A 1 82 ? -4.761 6.310 -7.440 1.00 98.50 82 ALA A N 1
ATOM 611 C CA . ALA A 1 82 ? -3.940 6.916 -6.394 1.00 98.50 82 ALA A CA 1
ATOM 612 C C . ALA A 1 82 ? -4.360 8.369 -6.097 1.00 98.50 82 ALA A C 1
ATOM 614 O O . ALA A 1 82 ? -4.486 8.748 -4.932 1.00 98.50 82 ALA A O 1
ATOM 615 N N . ALA A 1 83 ? -4.637 9.164 -7.134 1.00 98.25 83 ALA A N 1
ATOM 616 C CA . ALA A 1 83 ? -5.156 10.521 -6.981 1.00 98.25 83 ALA A CA 1
ATOM 617 C C . ALA A 1 83 ? -6.543 10.538 -6.310 1.00 98.25 83 ALA A C 1
ATOM 619 O O . ALA A 1 83 ? -6.757 11.286 -5.357 1.00 98.25 83 ALA A O 1
ATOM 620 N N . ALA A 1 84 ? -7.456 9.655 -6.725 1.00 98.25 84 ALA A N 1
ATOM 621 C CA . ALA A 1 84 ? -8.784 9.538 -6.122 1.00 98.25 84 ALA A CA 1
ATOM 622 C C . ALA A 1 84 ? -8.729 9.128 -4.635 1.00 98.25 84 ALA A C 1
ATOM 624 O O . ALA A 1 84 ? -9.508 9.626 -3.815 1.00 98.25 84 ALA A O 1
ATOM 625 N N . LEU A 1 85 ? -7.797 8.243 -4.270 1.00 98.31 85 LEU A N 1
ATOM 626 C CA . LEU A 1 85 ? -7.535 7.871 -2.880 1.00 98.31 85 LEU A CA 1
ATOM 627 C C . LEU A 1 85 ? -6.998 9.060 -2.078 1.00 98.31 85 LEU A C 1
ATOM 629 O O . LEU A 1 85 ? -7.500 9.321 -0.988 1.00 98.31 85 LEU A O 1
ATOM 633 N N . ARG A 1 86 ? -6.031 9.810 -2.624 1.00 97.50 86 ARG A N 1
ATOM 634 C CA . ARG A 1 86 ? -5.457 11.000 -1.973 1.00 97.50 86 ARG A CA 1
ATOM 635 C C . ARG A 1 86 ? -6.542 12.001 -1.585 1.00 97.50 86 ARG A C 1
ATOM 637 O O . ARG A 1 86 ? -6.530 12.505 -0.467 1.00 97.50 86 ARG A O 1
ATOM 644 N N . GLU A 1 87 ? -7.469 12.282 -2.497 1.00 96.19 87 GLU A N 1
ATOM 645 C CA . GLU A 1 87 ? -8.566 13.225 -2.256 1.00 96.19 87 GLU A CA 1
ATOM 646 C C . GLU A 1 87 ? -9.492 12.769 -1.122 1.00 96.19 87 GLU A C 1
ATOM 648 O O . GLU A 1 87 ? -9.935 13.586 -0.319 1.00 96.19 87 GLU A O 1
ATOM 653 N N . ARG A 1 88 ? -9.772 11.464 -1.026 1.00 96.19 88 ARG A N 1
ATOM 654 C CA . ARG A 1 88 ? -10.696 10.901 -0.025 1.00 96.19 88 ARG A CA 1
ATOM 655 C C . ARG A 1 88 ? -10.040 10.635 1.329 1.00 96.19 88 ARG A C 1
ATOM 657 O O . ARG A 1 88 ? -10.737 10.552 2.335 1.00 96.19 88 ARG A O 1
ATOM 664 N N . MET A 1 89 ? -8.717 10.503 1.366 1.00 95.94 89 MET A N 1
ATOM 665 C CA . MET A 1 89 ? -7.936 10.163 2.560 1.00 95.94 89 MET A CA 1
ATOM 666 C C . MET A 1 89 ? -7.193 11.369 3.155 1.00 95.94 89 MET A C 1
ATOM 668 O O . MET A 1 89 ? -6.087 11.230 3.669 1.00 95.94 89 MET A O 1
ATOM 672 N N . SER A 1 90 ? -7.783 12.565 3.101 1.00 89.56 90 SER A N 1
ATOM 673 C CA . SER A 1 90 ? -7.145 13.802 3.576 1.00 89.56 90 SER A CA 1
ATOM 674 C C . SER A 1 90 ? -7.325 14.086 5.078 1.00 89.56 90 SER A C 1
ATOM 676 O O . SER A 1 90 ? -6.926 15.151 5.550 1.00 89.56 90 SER A O 1
ATOM 678 N N . GLY A 1 91 ? -7.990 13.199 5.825 1.00 91.94 91 GLY A N 1
ATOM 679 C CA . GLY A 1 91 ? -8.259 13.366 7.256 1.00 91.94 91 GLY A CA 1
ATOM 680 C C . GLY A 1 91 ? -7.081 12.949 8.149 1.00 91.94 91 GLY A C 1
ATOM 681 O O . GLY A 1 91 ? -6.225 12.186 7.712 1.00 91.94 91 GLY A O 1
ATOM 682 N N . PRO A 1 92 ? -7.043 13.386 9.423 1.00 93.06 92 PRO A N 1
ATOM 683 C CA . PRO A 1 92 ? -5.939 13.081 10.345 1.00 93.06 92 PRO A CA 1
ATOM 684 C C . PRO A 1 92 ? -5.811 11.586 10.685 1.00 93.06 92 PRO A C 1
ATOM 686 O O . PRO A 1 92 ? -4.731 11.116 11.032 1.00 93.06 92 PRO A O 1
ATOM 689 N N . ASP A 1 93 ? -6.903 10.831 10.564 1.00 96.56 93 ASP A N 1
ATOM 690 C CA . ASP A 1 93 ? -6.937 9.395 10.850 1.00 96.56 93 ASP A CA 1
ATOM 691 C C . ASP A 1 93 ? -6.698 8.529 9.604 1.00 96.56 93 ASP A C 1
ATOM 693 O O . ASP A 1 93 ? -6.682 7.300 9.696 1.00 96.56 93 ASP A O 1
ATOM 697 N N . SER A 1 94 ? -6.495 9.147 8.440 1.00 97.38 94 SER A N 1
ATOM 698 C CA . SER A 1 94 ? -6.272 8.471 7.164 1.00 97.38 94 SER A CA 1
ATOM 699 C C . SER A 1 94 ? -4.922 8.849 6.568 1.00 97.38 94 SER A C 1
ATOM 701 O O . SER A 1 94 ? -4.535 10.010 6.588 1.00 97.38 94 SER A O 1
ATOM 703 N N . GLU A 1 95 ? -4.221 7.878 5.997 1.00 97.88 95 GLU A N 1
ATOM 704 C CA . GLU A 1 95 ? -2.932 8.108 5.347 1.00 97.88 95 GLU A CA 1
ATOM 705 C C . GLU A 1 95 ? -2.832 7.298 4.053 1.00 97.88 95 GLU A C 1
ATOM 707 O O . GLU A 1 95 ? -3.161 6.110 4.019 1.00 97.88 95 GLU A O 1
ATOM 712 N N . LEU A 1 96 ? -2.352 7.933 2.986 1.00 98.44 96 LEU A N 1
ATOM 713 C CA . LEU A 1 96 ? -2.001 7.272 1.735 1.00 98.44 96 LEU A CA 1
ATOM 714 C C . LEU A 1 96 ? -0.490 7.367 1.525 1.00 98.44 96 LEU A C 1
ATOM 716 O O . LEU A 1 96 ? 0.069 8.460 1.529 1.00 98.44 96 LEU A O 1
ATOM 720 N N . VAL A 1 97 ? 0.145 6.225 1.268 1.00 98.31 97 VAL A N 1
ATOM 721 C CA . VAL A 1 97 ? 1.562 6.126 0.905 1.00 98.31 97 VAL A CA 1
ATOM 722 C C . VAL A 1 97 ? 1.684 5.374 -0.414 1.00 98.31 97 VAL A C 1
ATOM 724 O O . VAL A 1 97 ? 1.058 4.329 -0.600 1.00 98.31 97 VAL A O 1
ATOM 727 N N . LEU A 1 98 ? 2.517 5.865 -1.327 1.00 98.56 98 LEU A N 1
ATOM 728 C CA . LEU A 1 98 ? 2.860 5.151 -2.554 1.00 98.56 98 LEU A CA 1
ATOM 729 C C . LEU A 1 98 ? 4.184 4.416 -2.357 1.00 98.56 98 LEU A C 1
ATOM 731 O O . LEU A 1 98 ? 5.239 5.031 -2.258 1.00 98.56 98 LEU A O 1
ATOM 735 N N . ASN A 1 99 ? 4.145 3.088 -2.321 1.00 97.19 99 ASN A N 1
ATOM 736 C CA . ASN A 1 99 ? 5.350 2.265 -2.292 1.00 97.19 99 ASN A CA 1
ATOM 737 C C . ASN A 1 99 ? 5.875 2.101 -3.720 1.00 97.19 99 ASN A C 1
ATOM 739 O O . ASN A 1 99 ? 5.466 1.180 -4.435 1.00 97.19 99 ASN A O 1
ATOM 743 N N . VAL A 1 100 ? 6.768 3.002 -4.130 1.00 97.62 100 VAL A N 1
ATOM 744 C CA . VAL A 1 100 ? 7.368 3.028 -5.465 1.00 97.62 100 VAL A CA 1
ATOM 745 C C . VAL A 1 100 ? 8.602 2.130 -5.481 1.00 97.62 100 VAL A C 1
ATOM 747 O O . VAL A 1 100 ? 9.632 2.451 -4.890 1.00 97.62 100 VAL A O 1
ATOM 750 N N . ARG A 1 101 ? 8.493 0.985 -6.160 1.00 95.06 101 ARG A N 1
ATOM 751 C CA . ARG A 1 101 ? 9.539 -0.045 -6.206 1.00 95.06 101 ARG A CA 1
ATOM 752 C C . ARG A 1 101 ? 10.253 -0.037 -7.547 1.00 95.06 101 ARG A C 1
ATOM 754 O O . ARG A 1 101 ? 9.617 -0.227 -8.586 1.00 95.06 101 ARG A O 1
ATOM 761 N N . LEU A 1 102 ? 11.572 0.104 -7.505 1.00 95.62 102 LEU A N 1
ATOM 762 C CA . LEU A 1 102 ? 12.427 0.147 -8.688 1.00 95.62 102 LEU A CA 1
ATOM 763 C C . LEU A 1 102 ? 13.325 -1.088 -8.751 1.00 95.62 102 LEU A C 1
ATOM 765 O O . LEU A 1 102 ? 13.775 -1.600 -7.722 1.00 95.62 102 LEU A O 1
ATOM 769 N N . ARG A 1 103 ? 13.609 -1.574 -9.959 1.00 93.38 103 ARG A N 1
ATOM 770 C CA . ARG A 1 103 ? 14.641 -2.593 -10.164 1.00 93.38 103 ARG A CA 1
ATOM 771 C C . ARG A 1 103 ? 16.009 -1.918 -10.295 1.00 93.38 103 ARG A C 1
ATOM 773 O O . ARG A 1 103 ? 16.168 -1.080 -11.184 1.00 93.38 103 ARG A O 1
ATOM 780 N N . PRO A 1 104 ? 17.006 -2.301 -9.481 1.00 89.81 104 PRO A N 1
ATOM 781 C CA . PRO A 1 104 ? 18.334 -1.698 -9.565 1.00 89.81 104 PRO A CA 1
ATOM 782 C C . PRO A 1 104 ? 19.053 -2.048 -10.879 1.00 89.81 104 PRO A C 1
ATOM 784 O O . PRO A 1 104 ? 19.815 -1.236 -11.393 1.00 89.81 104 PRO A O 1
ATOM 787 N N . ASP A 1 105 ? 18.772 -3.225 -11.449 1.00 90.62 105 ASP A N 1
ATOM 788 C CA . ASP A 1 105 ? 19.378 -3.748 -12.681 1.00 90.62 105 ASP A CA 1
ATOM 789 C C . ASP A 1 105 ? 18.625 -3.359 -13.968 1.00 90.62 105 ASP A C 1
ATOM 791 O O . ASP A 1 105 ? 19.053 -3.715 -15.069 1.00 90.62 105 ASP A O 1
ATOM 795 N N . ALA A 1 106 ? 17.502 -2.639 -13.868 1.00 89.50 106 ALA A N 1
ATOM 796 C CA . ALA A 1 106 ? 16.760 -2.202 -15.045 1.00 89.50 106 ALA A CA 1
ATOM 797 C C . ALA A 1 106 ? 17.498 -1.079 -15.799 1.00 89.50 106 ALA A C 1
ATOM 799 O O . ALA A 1 106 ? 18.162 -0.247 -15.177 1.00 89.50 106 ALA A O 1
ATOM 800 N N . PRO A 1 107 ? 17.347 -0.982 -17.135 1.00 84.50 107 PRO A N 1
ATOM 801 C CA . PRO A 1 107 ? 17.827 0.173 -17.889 1.00 84.50 107 PRO A CA 1
ATOM 802 C C . PRO A 1 107 ? 17.267 1.481 -17.315 1.00 84.50 107 PRO A C 1
ATOM 804 O O . PRO A 1 107 ? 16.054 1.630 -17.165 1.00 84.50 107 PRO A O 1
ATOM 807 N N . GLY A 1 108 ? 18.156 2.416 -16.967 1.00 84.62 108 GLY A N 1
ATOM 808 C CA . GLY A 1 108 ? 17.774 3.662 -16.293 1.00 84.62 108 GLY A CA 1
ATOM 809 C C . GLY A 1 108 ? 17.157 3.459 -14.903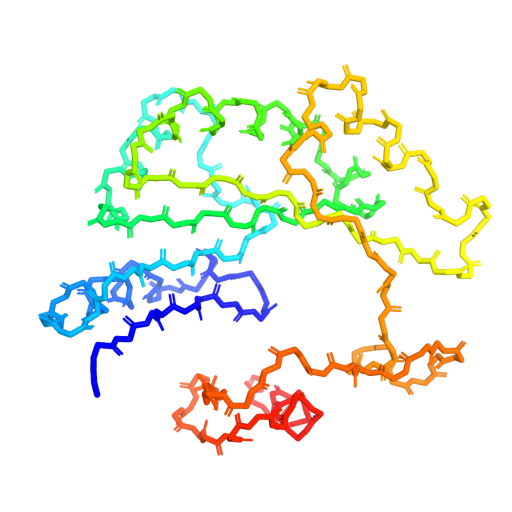 1.00 84.62 108 GLY A C 1
ATOM 810 O O . GLY A 1 108 ? 16.449 4.344 -14.439 1.00 84.62 108 GLY A O 1
ATOM 811 N N . SER A 1 109 ? 17.366 2.296 -14.278 1.00 86.69 109 SER A N 1
ATOM 812 C CA . SER A 1 109 ? 16.918 1.937 -12.924 1.00 86.69 109 SER A CA 1
ATOM 813 C C . SER A 1 109 ? 15.434 2.223 -12.663 1.00 86.69 109 SER A C 1
ATOM 815 O O . SER A 1 109 ? 15.058 2.700 -11.598 1.00 86.69 109 SER A O 1
ATOM 817 N N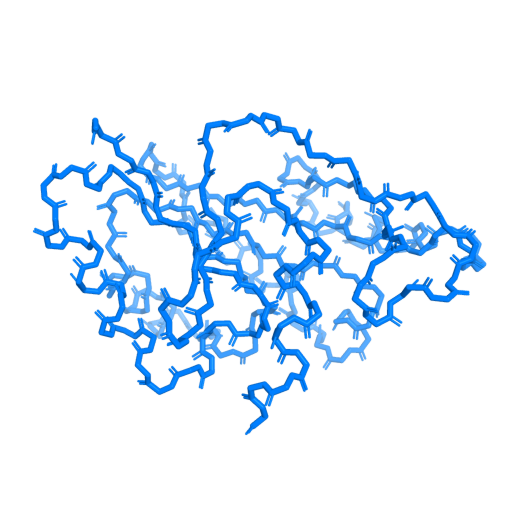 . ASP A 1 110 ? 14.583 1.960 -13.663 1.00 94.88 110 ASP A N 1
ATOM 818 C CA . ASP A 1 110 ? 13.140 2.233 -13.619 1.00 94.88 110 ASP A CA 1
ATOM 819 C C . ASP A 1 110 ? 12.780 3.711 -13.316 1.00 94.88 110 ASP A C 1
ATOM 821 O O . ASP A 1 110 ? 11.677 3.994 -12.853 1.00 94.88 110 ASP A O 1
ATOM 825 N N . GLN A 1 111 ? 13.649 4.681 -13.637 1.00 95.69 111 GLN A N 1
ATOM 826 C CA . GLN A 1 111 ? 13.414 6.113 -13.375 1.00 95.69 111 GLN A CA 1
ATOM 827 C C . GLN A 1 111 ? 12.082 6.631 -13.952 1.00 95.69 111 GLN A C 1
ATOM 829 O O . GLN A 1 111 ? 11.410 7.442 -13.319 1.00 95.69 111 GLN A O 1
ATOM 834 N N . HIS A 1 112 ? 11.644 6.083 -15.090 1.00 96.12 112 HIS A N 1
ATOM 835 C CA . HIS A 1 112 ? 10.344 6.387 -15.699 1.00 96.12 112 HIS A CA 1
ATOM 836 C C . HIS A 1 112 ? 9.151 6.149 -14.753 1.00 96.12 112 HIS A C 1
ATOM 838 O O . HIS A 1 112 ? 8.132 6.821 -14.874 1.00 96.12 112 HIS A O 1
ATOM 844 N N . VAL A 1 113 ? 9.260 5.217 -13.798 1.00 97.88 113 VAL A N 1
ATOM 845 C CA . VAL A 1 113 ? 8.226 4.970 -12.781 1.00 97.88 113 VAL A CA 1
ATOM 846 C C . VAL A 1 113 ? 8.120 6.173 -11.849 1.00 97.88 113 VAL A C 1
ATOM 848 O O . VAL A 1 113 ? 7.022 6.654 -11.588 1.00 97.88 113 VAL A O 1
ATOM 851 N N . VAL A 1 114 ? 9.256 6.684 -11.365 1.00 98.00 114 VAL A N 1
ATOM 852 C CA . VAL A 1 114 ? 9.302 7.873 -10.500 1.00 98.00 114 VAL A CA 1
ATOM 853 C C . VAL A 1 114 ? 8.796 9.099 -11.254 1.00 98.00 114 VAL A C 1
ATOM 855 O O . VAL A 1 114 ? 8.052 9.902 -10.693 1.00 98.00 114 VAL A O 1
ATOM 858 N N . ASP A 1 115 ? 9.178 9.231 -12.522 1.00 98.19 115 ASP A N 1
ATOM 859 C CA . ASP A 1 115 ? 8.757 10.344 -13.366 1.00 98.19 115 ASP A CA 1
ATOM 860 C C . ASP A 1 115 ? 7.239 10.324 -13.581 1.00 98.19 115 ASP A C 1
ATOM 862 O O . ASP A 1 115 ? 6.599 11.347 -13.362 1.00 98.19 115 ASP A O 1
ATOM 866 N N . ALA A 1 116 ? 6.641 9.157 -13.841 1.00 98.25 116 ALA A N 1
ATOM 867 C CA . ALA A 1 116 ? 5.188 9.014 -13.944 1.00 98.25 116 ALA A CA 1
ATOM 868 C C . ALA A 1 116 ? 4.458 9.412 -12.644 1.00 98.25 116 ALA A C 1
ATOM 870 O O . ALA A 1 116 ? 3.456 10.125 -12.683 1.00 98.25 116 ALA A O 1
ATOM 871 N N . VAL A 1 117 ? 4.972 9.011 -11.472 1.00 98.44 117 VAL A N 1
ATOM 872 C CA . VAL A 1 117 ? 4.403 9.438 -10.176 1.00 98.44 117 VAL A CA 1
ATOM 873 C C . VAL A 1 117 ? 4.541 10.953 -9.973 1.00 98.44 117 VAL A C 1
ATOM 875 O O . VAL A 1 117 ? 3.622 11.597 -9.462 1.00 98.44 117 VAL A O 1
ATOM 878 N N . ARG A 1 118 ? 5.671 11.542 -10.385 1.00 98.56 118 ARG A N 1
ATOM 879 C CA . ARG A 1 118 ? 5.903 12.991 -10.316 1.00 98.56 118 ARG A CA 1
ATOM 880 C C . ARG A 1 118 ? 4.962 13.762 -11.234 1.00 98.56 118 ARG A C 1
ATOM 882 O O . ARG A 1 118 ? 4.397 14.760 -10.800 1.00 98.56 118 ARG A O 1
ATOM 889 N N . GLU A 1 119 ? 4.783 13.305 -12.466 1.00 98.25 119 GLU A N 1
ATOM 890 C CA . GLU A 1 119 ? 3.882 13.911 -13.452 1.00 98.25 119 GLU A CA 1
ATOM 891 C C . GLU A 1 119 ? 2.419 13.851 -13.002 1.00 98.25 119 GLU A C 1
ATOM 893 O O . GLU A 1 119 ? 1.668 14.795 -13.233 1.00 98.25 119 GLU A O 1
ATOM 898 N N . ALA A 1 120 ? 2.034 12.800 -12.273 1.00 98.00 120 ALA A N 1
ATOM 899 C CA . ALA A 1 120 ? 0.728 12.708 -11.623 1.00 98.00 120 ALA A CA 1
ATOM 900 C C . ALA A 1 120 ? 0.578 13.626 -10.390 1.00 98.00 120 ALA A C 1
ATOM 902 O O . ALA A 1 120 ? -0.503 13.689 -9.807 1.00 98.00 120 ALA A O 1
ATOM 903 N N . GLY A 1 121 ? 1.639 14.325 -9.967 1.00 98.06 121 GLY A N 1
ATOM 904 C CA . GLY A 1 121 ? 1.626 15.195 -8.790 1.00 98.06 121 GLY A CA 1
ATOM 905 C C . GLY A 1 121 ? 1.504 14.430 -7.472 1.00 98.06 121 GLY A C 1
ATOM 906 O O . GLY A 1 121 ? 0.870 14.919 -6.544 1.00 98.06 121 GLY A O 1
ATOM 907 N N . LEU A 1 122 ? 2.044 13.209 -7.400 1.00 98.31 122 LEU A N 1
ATOM 908 C CA . LEU A 1 122 ? 1.902 12.313 -6.244 1.00 98.31 122 LEU A CA 1
ATOM 909 C C . LEU A 1 122 ? 3.240 11.982 -5.563 1.00 98.31 122 LEU A C 1
ATOM 911 O O . LEU A 1 122 ? 3.293 11.115 -4.689 1.00 98.31 122 LEU A O 1
ATOM 915 N N . LEU A 1 123 ? 4.335 12.632 -5.969 1.00 97.94 123 LEU A N 1
ATOM 916 C CA . LEU A 1 123 ? 5.682 12.286 -5.509 1.00 97.94 123 LEU A CA 1
ATOM 917 C C . LEU A 1 123 ? 5.866 12.510 -4.003 1.00 97.94 123 LEU A C 1
ATOM 919 O O . LEU A 1 123 ? 6.606 11.768 -3.370 1.00 97.94 123 LEU A O 1
ATOM 923 N N . GLU A 1 124 ? 5.177 13.483 -3.411 1.00 97.12 124 GLU A N 1
ATOM 924 C CA . GLU A 1 124 ? 5.229 13.743 -1.970 1.00 97.12 124 GLU A CA 1
ATOM 925 C C . GLU A 1 124 ? 4.649 12.607 -1.116 1.00 97.12 124 GLU A C 1
ATOM 927 O O . GLU A 1 124 ? 4.966 12.508 0.066 1.00 97.12 124 GLU A O 1
ATOM 932 N N . LEU A 1 125 ? 3.823 11.741 -1.710 1.00 97.19 125 LEU A N 1
ATOM 933 C CA . LEU A 1 125 ? 3.264 10.558 -1.054 1.00 97.19 125 LEU A CA 1
ATOM 934 C C . LEU A 1 125 ? 4.166 9.329 -1.229 1.00 97.19 125 LEU A C 1
ATOM 936 O O . LEU A 1 125 ? 3.875 8.263 -0.684 1.00 97.19 125 LEU A O 1
ATOM 940 N N . ALA A 1 126 ? 5.215 9.436 -2.047 1.00 97.75 126 ALA A N 1
ATOM 941 C CA . ALA A 1 126 ? 5.987 8.296 -2.498 1.00 97.75 126 ALA A CA 1
ATOM 942 C C . ALA A 1 126 ? 7.141 7.957 -1.555 1.00 97.75 126 ALA A C 1
ATOM 944 O O . ALA A 1 126 ? 8.054 8.749 -1.333 1.00 97.75 126 ALA A O 1
ATOM 945 N N . ASN A 1 127 ? 7.152 6.709 -1.099 1.00 96.94 127 ASN A N 1
ATOM 946 C CA . ASN A 1 127 ? 8.346 6.057 -0.597 1.00 96.94 127 ASN A CA 1
ATOM 947 C C . ASN A 1 127 ? 9.017 5.311 -1.759 1.00 96.94 127 ASN A C 1
ATOM 949 O O . ASN A 1 127 ? 8.508 4.284 -2.217 1.00 96.94 127 ASN A O 1
ATOM 953 N N . VAL A 1 128 ? 10.129 5.855 -2.258 1.00 96.25 128 VAL A N 1
ATOM 954 C CA . VAL A 1 128 ? 10.878 5.309 -3.398 1.00 96.25 128 VAL A CA 1
ATOM 955 C C . VAL A 1 128 ? 12.026 4.445 -2.891 1.00 96.25 128 VAL A C 1
ATOM 957 O O . VAL A 1 128 ? 12.886 4.924 -2.157 1.00 96.25 128 VAL A O 1
ATOM 960 N N . PHE A 1 129 ? 12.064 3.180 -3.305 1.00 93.62 129 PHE A N 1
ATOM 961 C CA . PHE A 1 129 ? 13.119 2.252 -2.906 1.00 93.62 129 PHE A CA 1
ATOM 962 C C . PHE A 1 129 ? 13.388 1.179 -3.962 1.00 93.62 129 PHE A C 1
ATOM 964 O O . PHE A 1 129 ? 12.563 0.884 -4.833 1.00 93.62 129 PHE A O 1
ATOM 971 N N . HIS A 1 130 ? 14.572 0.577 -3.877 1.00 92.81 130 HIS A N 1
ATOM 972 C CA . HIS A 1 130 ? 14.967 -0.529 -4.740 1.00 92.81 130 HIS A CA 1
ATOM 973 C C . HIS A 1 130 ? 14.448 -1.865 -4.205 1.00 92.81 130 HIS A C 1
ATOM 975 O O . HIS A 1 130 ? 14.343 -2.082 -2.997 1.00 92.81 130 HIS A O 1
ATOM 981 N N . LEU A 1 131 ? 14.123 -2.776 -5.121 1.00 91.00 131 LEU A N 1
ATOM 982 C CA . LEU A 1 131 ? 13.824 -4.161 -4.778 1.00 91.00 131 LEU A CA 1
ATOM 983 C C . LEU A 1 131 ? 15.058 -4.858 -4.187 1.00 91.00 131 LEU A C 1
ATOM 985 O O . LEU A 1 131 ? 16.187 -4.620 -4.609 1.00 91.00 131 LEU A O 1
ATOM 989 N N . GLN A 1 132 ? 14.806 -5.753 -3.233 1.00 89.94 132 GLN A N 1
ATOM 990 C CA . GLN A 1 132 ? 15.820 -6.492 -2.481 1.00 89.94 132 GLN A CA 1
ATOM 991 C C . GLN A 1 132 ? 15.808 -7.982 -2.851 1.00 89.94 132 GLN A C 1
ATOM 993 O O . GLN A 1 132 ? 14.788 -8.518 -3.295 1.00 89.94 132 GLN A O 1
ATOM 998 N N . ALA A 1 133 ? 16.930 -8.664 -2.636 1.00 88.62 133 ALA A N 1
ATOM 999 C CA . ALA A 1 133 ? 17.126 -10.083 -2.915 1.00 88.62 133 ALA A CA 1
ATOM 1000 C C . ALA A 1 133 ? 16.458 -10.978 -1.852 1.00 88.62 133 ALA A C 1
ATOM 1002 O O . ALA A 1 133 ? 17.115 -11.517 -0.961 1.00 88.62 133 ALA A O 1
ATOM 1003 N N . TYR A 1 134 ? 15.136 -11.147 -1.934 1.00 82.94 134 TYR A N 1
ATOM 1004 C CA . TYR A 1 134 ? 14.389 -12.150 -1.162 1.00 82.94 134 TYR A CA 1
ATOM 1005 C C . TYR A 1 134 ? 13.154 -12.647 -1.925 1.00 82.94 134 TYR A C 1
ATOM 1007 O O . TYR A 1 134 ? 12.773 -12.097 -2.962 1.00 82.94 134 TYR A O 1
ATOM 1015 N N . GLY A 1 135 ? 12.523 -13.721 -1.439 1.00 82.12 135 GLY A N 1
ATOM 1016 C CA . GLY A 1 135 ? 11.342 -14.293 -2.088 1.00 82.12 135 GLY A CA 1
ATOM 1017 C C . GLY A 1 135 ? 11.637 -14.686 -3.536 1.00 82.12 135 GLY A C 1
ATOM 1018 O O . GLY A 1 135 ? 12.591 -15.410 -3.793 1.00 82.12 135 GLY A O 1
ATOM 1019 N N . PHE A 1 136 ? 10.843 -14.232 -4.505 1.00 78.81 136 PHE A N 1
ATOM 1020 C CA . PHE A 1 136 ? 11.080 -14.537 -5.928 1.00 78.81 136 PHE A CA 1
ATOM 1021 C C . PHE A 1 136 ? 12.358 -13.907 -6.511 1.00 78.81 136 PHE A C 1
ATOM 1023 O O . PHE A 1 136 ? 12.767 -14.283 -7.606 1.00 78.81 136 PHE A O 1
ATOM 1030 N N . ALA A 1 137 ? 12.994 -12.977 -5.795 1.00 83.38 137 ALA A N 1
ATOM 1031 C CA . ALA A 1 137 ? 14.253 -12.352 -6.189 1.00 83.38 137 ALA A CA 1
ATOM 1032 C C . ALA A 1 137 ? 15.473 -12.942 -5.455 1.00 83.38 137 ALA A C 1
ATOM 1034 O O . ALA A 1 137 ? 16.551 -12.363 -5.523 1.00 83.38 137 ALA A O 1
ATOM 1035 N N . SER A 1 138 ? 15.337 -14.080 -4.761 1.00 81.44 138 SER A N 1
ATOM 1036 C CA . SER A 1 138 ? 16.410 -14.652 -3.927 1.00 81.44 138 SER A CA 1
ATOM 1037 C C . SER A 1 138 ? 17.706 -14.980 -4.679 1.00 81.44 138 SER A C 1
ATOM 1039 O O . SER A 1 138 ? 18.765 -15.019 -4.068 1.00 81.44 138 SER A O 1
ATOM 1041 N N . GLU A 1 139 ? 17.628 -15.231 -5.987 1.00 84.81 139 GLU A N 1
ATOM 1042 C CA . GLU A 1 139 ? 18.784 -15.562 -6.837 1.00 84.81 139 GLU A CA 1
ATOM 1043 C C . GLU A 1 139 ? 19.379 -14.338 -7.557 1.00 84.81 139 GLU A C 1
ATOM 1045 O O . GLU A 1 139 ? 20.311 -14.474 -8.346 1.00 84.81 139 GLU A O 1
ATOM 1050 N N . ARG A 1 140 ? 18.828 -13.138 -7.332 1.00 85.44 140 ARG A N 1
ATOM 1051 C CA . ARG A 1 140 ? 19.330 -11.897 -7.933 1.00 85.44 140 ARG A CA 1
ATOM 1052 C C . ARG A 1 140 ? 20.509 -11.357 -7.133 1.00 85.44 140 ARG A C 1
ATOM 1054 O O . ARG A 1 140 ? 20.509 -11.412 -5.907 1.00 85.44 140 ARG A O 1
ATOM 1061 N N . ASP A 1 141 ? 21.460 -10.751 -7.838 1.00 87.88 141 ASP A N 1
ATOM 1062 C CA . ASP A 1 141 ? 22.565 -9.996 -7.239 1.00 87.88 141 ASP A CA 1
ATOM 1063 C C . ASP A 1 141 ? 22.093 -8.593 -6.809 1.00 87.88 141 ASP A C 1
ATOM 1065 O O . ASP A 1 141 ? 22.497 -7.571 -7.360 1.00 87.88 141 ASP A O 1
ATOM 1069 N N . TRP A 1 142 ? 21.116 -8.554 -5.898 1.00 89.94 142 TRP A N 1
ATOM 1070 C CA . TRP A 1 142 ? 20.570 -7.332 -5.304 1.00 89.94 142 TRP A CA 1
ATOM 1071 C C . TRP A 1 142 ? 20.898 -7.279 -3.809 1.00 89.94 142 TRP A C 1
ATOM 1073 O O . TRP A 1 142 ? 21.269 -8.280 -3.192 1.00 89.94 142 TRP A O 1
ATOM 1083 N N . GLU A 1 143 ? 20.720 -6.108 -3.199 1.00 87.81 143 GLU A N 1
ATOM 1084 C CA . GLU A 1 143 ? 20.896 -5.950 -1.756 1.00 87.81 143 GLU A CA 1
ATOM 1085 C C . GLU A 1 143 ? 19.940 -6.857 -0.975 1.00 87.81 143 GLU A C 1
ATOM 1087 O O . GLU A 1 143 ? 18.778 -7.043 -1.344 1.00 87.81 143 GLU A O 1
ATOM 1092 N N . ARG A 1 144 ? 20.424 -7.420 0.134 1.00 85.56 144 ARG A N 1
ATOM 1093 C CA . ARG A 1 144 ? 19.596 -8.234 1.029 1.00 85.56 144 ARG A CA 1
ATOM 1094 C C . ARG A 1 144 ? 18.525 -7.379 1.711 1.00 85.56 144 ARG A C 1
ATOM 1096 O O . ARG A 1 144 ? 18.742 -6.182 1.906 1.00 85.56 144 ARG A O 1
ATOM 1103 N N . PRO A 1 145 ? 17.387 -7.980 2.108 1.00 82.38 145 PRO A N 1
ATOM 1104 C CA . PRO A 1 145 ? 16.397 -7.265 2.893 1.00 82.38 145 PRO A CA 1
ATOM 1105 C C . PRO A 1 145 ? 17.027 -6.735 4.180 1.00 82.38 145 PRO A C 1
ATOM 1107 O O . PRO A 1 145 ? 17.631 -7.491 4.942 1.00 82.38 145 PRO A O 1
ATOM 1110 N N . PHE A 1 146 ? 16.876 -5.435 4.412 1.00 79.56 146 PHE A N 1
ATOM 1111 C CA . PHE A 1 146 ? 17.132 -4.825 5.708 1.00 79.56 146 PHE A CA 1
ATOM 1112 C C . PHE A 1 146 ? 15.793 -4.537 6.379 1.00 79.56 146 PHE A C 1
ATOM 1114 O O . PHE A 1 146 ? 14.858 -4.039 5.751 1.00 79.56 146 PHE A O 1
ATOM 1121 N N . VAL A 1 147 ? 15.700 -4.876 7.658 1.00 74.38 147 VAL A N 1
ATOM 1122 C CA . VAL A 1 147 ? 14.503 -4.641 8.457 1.00 74.38 147 VAL A CA 1
ATOM 1123 C C . VAL A 1 147 ? 14.671 -3.319 9.196 1.00 74.38 147 VAL A C 1
ATOM 1125 O O . VAL A 1 147 ? 15.678 -3.102 9.869 1.00 74.38 147 VAL A O 1
ATOM 1128 N N . VAL A 1 148 ? 13.689 -2.427 9.069 1.00 70.06 148 VAL A N 1
ATOM 1129 C CA . VAL A 1 148 ? 13.647 -1.179 9.836 1.00 70.06 148 VAL A CA 1
ATOM 1130 C C . VAL A 1 148 ? 12.809 -1.419 11.088 1.00 70.06 148 VAL A C 1
ATOM 1132 O O . VAL A 1 148 ? 11.583 -1.392 11.030 1.00 70.06 148 VAL A O 1
ATOM 1135 N N . GLY A 1 149 ? 13.482 -1.662 12.212 1.00 75.81 149 GLY A N 1
ATOM 1136 C CA . GLY A 1 149 ? 12.858 -1.884 13.520 1.00 75.81 149 GLY A CA 1
ATOM 1137 C C . GLY A 1 149 ? 12.757 -3.358 13.917 1.00 75.81 149 GLY A C 1
ATOM 1138 O O . GLY A 1 149 ? 12.876 -4.253 13.091 1.00 75.81 149 GLY A O 1
ATOM 1139 N N . GLU A 1 150 ? 12.555 -3.608 15.208 1.00 80.44 150 GLU A N 1
ATOM 1140 C CA . GLU A 1 150 ? 12.505 -4.969 15.769 1.00 80.44 150 GLU A CA 1
ATOM 1141 C C . GLU A 1 150 ? 11.168 -5.279 16.467 1.00 80.44 150 GLU A C 1
ATOM 1143 O O . GLU A 1 150 ? 10.920 -6.417 16.852 1.00 80.44 150 GLU A O 1
ATOM 1148 N N . ASP A 1 151 ? 10.284 -4.285 16.602 1.00 87.44 151 ASP A N 1
ATOM 1149 C CA . ASP A 1 151 ? 9.026 -4.393 17.351 1.00 87.44 151 ASP A CA 1
ATOM 1150 C C . ASP A 1 151 ? 7.841 -4.752 16.442 1.00 87.44 151 ASP A C 1
ATOM 1152 O O . ASP A 1 151 ? 6.870 -4.010 16.302 1.00 87.44 151 ASP A O 1
ATOM 1156 N N . PHE A 1 152 ? 7.952 -5.887 15.752 1.00 89.06 152 PHE A N 1
ATOM 1157 C CA . PHE A 1 152 ? 6.840 -6.474 15.010 1.00 89.06 152 PHE A CA 1
ATOM 1158 C C . PHE A 1 152 ? 6.981 -7.993 14.916 1.00 89.06 152 PHE A C 1
ATOM 1160 O O . PHE A 1 152 ? 8.022 -8.582 15.200 1.00 89.06 152 PHE A O 1
ATOM 1167 N N . THR A 1 153 ? 5.899 -8.655 14.522 1.00 91.31 153 THR A N 1
ATOM 1168 C CA . THR A 1 153 ? 5.894 -10.092 14.253 1.00 91.31 153 THR A CA 1
ATOM 1169 C C . THR A 1 153 ? 5.205 -10.348 12.928 1.00 91.31 153 THR A C 1
ATOM 1171 O O . THR A 1 153 ? 4.126 -9.823 12.664 1.00 91.31 153 THR A O 1
ATOM 1174 N N . LEU A 1 154 ? 5.836 -11.169 12.101 1.00 90.00 154 LEU A N 1
ATOM 1175 C CA . LEU A 1 154 ? 5.298 -11.648 10.843 1.00 90.00 154 LEU A CA 1
ATOM 1176 C C . LEU A 1 154 ? 4.451 -12.892 11.087 1.00 90.00 154 LEU A C 1
ATOM 1178 O O . LEU A 1 154 ? 4.886 -13.829 11.764 1.00 90.00 154 LEU A O 1
ATOM 1182 N N . LEU A 1 155 ? 3.258 -12.902 10.496 1.00 89.56 155 LEU A N 1
ATOM 1183 C CA . LEU A 1 155 ? 2.327 -14.021 10.543 1.00 89.56 155 LEU A CA 1
ATOM 1184 C C . LEU A 1 155 ? 1.999 -14.491 9.125 1.00 89.56 155 LEU A C 1
ATOM 1186 O O . LEU A 1 155 ? 1.813 -13.685 8.207 1.00 89.56 155 LEU A O 1
ATOM 1190 N N . ASN A 1 156 ? 1.914 -15.804 8.951 1.00 87.81 156 ASN A N 1
ATOM 1191 C CA . ASN A 1 156 ? 1.400 -16.421 7.734 1.00 87.81 156 ASN A CA 1
ATOM 1192 C C . ASN A 1 156 ? -0.104 -16.719 7.843 1.00 87.81 156 ASN A C 1
ATOM 1194 O O . ASN A 1 156 ? -0.647 -16.742 8.948 1.00 87.81 156 ASN A O 1
ATOM 1198 N N . PRO A 1 157 ? -0.788 -16.984 6.711 1.00 81.56 157 PRO A N 1
ATOM 1199 C CA . PRO A 1 157 ? -2.212 -17.324 6.702 1.00 81.56 157 PRO A CA 1
ATOM 1200 C C . PRO A 1 157 ? -2.571 -18.579 7.510 1.00 81.56 157 PRO A C 1
ATOM 1202 O O . PRO A 1 157 ? -3.702 -18.704 7.965 1.00 81.56 157 PRO A O 1
ATOM 1205 N N . ASP A 1 158 ? -1.619 -19.495 7.706 1.00 85.50 158 ASP A N 1
ATOM 1206 C CA . ASP A 1 158 ? -1.773 -20.696 8.538 1.00 85.50 158 ASP A CA 1
ATOM 1207 C C . ASP A 1 158 ? -1.617 -20.423 10.048 1.00 85.50 158 ASP A C 1
ATOM 1209 O O . ASP A 1 158 ? -1.711 -21.342 10.860 1.00 85.50 158 ASP A O 1
ATOM 1213 N N . GLY A 1 159 ? -1.365 -19.168 10.435 1.00 85.56 159 GLY A N 1
ATOM 1214 C CA . GLY A 1 159 ? -1.143 -18.748 11.816 1.00 85.56 159 GLY A CA 1
ATOM 1215 C C . GLY A 1 159 ? 0.291 -18.935 12.315 1.00 85.56 159 GLY A C 1
ATOM 1216 O O . GLY A 1 159 ? 0.573 -18.585 13.462 1.00 85.56 159 GLY A O 1
ATOM 1217 N N . SER A 1 160 ? 1.213 -19.450 11.491 1.00 89.75 160 SER A N 1
ATOM 1218 C CA . SER A 1 160 ? 2.622 -19.567 11.878 1.00 89.75 160 SER A CA 1
ATOM 1219 C C . SER A 1 160 ? 3.273 -18.188 12.039 1.00 89.75 160 SER A C 1
ATOM 1221 O O . SER A 1 160 ? 3.044 -17.270 11.247 1.00 89.75 160 SER A O 1
ATOM 1223 N N . THR A 1 161 ? 4.092 -18.046 13.083 1.00 92.50 161 THR A N 1
ATOM 1224 C CA . THR A 1 161 ? 4.769 -16.796 13.453 1.00 92.50 161 THR A CA 1
ATOM 1225 C C . THR A 1 161 ? 6.262 -16.879 13.157 1.00 92.50 161 THR A C 1
ATOM 1227 O O . THR A 1 161 ? 6.893 -17.873 13.510 1.00 92.50 161 THR A O 1
ATOM 1230 N N . HIS A 1 162 ? 6.841 -15.816 12.599 1.00 90.25 162 HIS A N 1
ATOM 1231 C CA . HIS A 1 162 ? 8.247 -15.793 12.156 1.00 90.25 162 HIS A CA 1
ATOM 1232 C C . HIS A 1 162 ? 9.074 -14.671 12.802 1.00 90.25 162 HIS A C 1
ATOM 1234 O O . HIS A 1 162 ? 10.176 -14.369 12.353 1.00 90.25 162 HIS A O 1
ATOM 1240 N N . GLY A 1 163 ? 8.554 -14.026 13.854 1.00 90.62 163 GLY A N 1
ATOM 1241 C CA . GLY A 1 163 ? 9.202 -12.855 14.454 1.00 90.62 163 GLY A CA 1
ATOM 1242 C C . GLY A 1 163 ? 9.455 -11.779 13.395 1.00 90.62 163 GLY A C 1
ATOM 1243 O O . GLY A 1 163 ? 8.554 -11.457 12.624 1.00 90.62 163 GLY A O 1
ATOM 1244 N N . THR A 1 164 ? 10.680 -11.268 13.316 1.00 89.00 164 THR A N 1
ATOM 1245 C CA . THR A 1 164 ? 11.098 -10.264 12.324 1.00 89.00 164 THR A CA 1
ATOM 1246 C C . THR A 1 164 ? 11.766 -10.869 11.078 1.00 89.00 164 THR A C 1
ATOM 1248 O O . THR A 1 164 ? 12.229 -10.131 10.207 1.00 89.00 164 THR A O 1
ATOM 1251 N N . ASP A 1 165 ? 11.814 -12.202 10.953 1.00 87.94 165 ASP A N 1
ATOM 1252 C CA . ASP A 1 165 ? 12.519 -12.889 9.866 1.00 87.94 165 ASP A CA 1
ATOM 1253 C C . ASP A 1 165 ? 11.683 -12.944 8.574 1.00 87.94 165 ASP A C 1
ATOM 1255 O O . ASP A 1 165 ? 10.882 -13.853 8.328 1.00 87.94 165 ASP A O 1
ATOM 1259 N N . LEU A 1 166 ? 11.895 -11.944 7.715 1.00 85.00 166 LEU A N 1
ATOM 1260 C CA . LEU A 1 166 ? 11.258 -11.845 6.400 1.00 85.00 166 LEU A CA 1
ATOM 1261 C C . LEU A 1 166 ? 11.613 -13.010 5.466 1.00 85.00 166 LEU A C 1
ATOM 1263 O O . LEU A 1 166 ? 10.779 -13.403 4.643 1.00 85.00 166 LEU A O 1
ATOM 1267 N N . ILE A 1 167 ? 12.832 -13.551 5.561 1.00 85.62 167 ILE A N 1
ATOM 1268 C CA . ILE A 1 167 ? 13.301 -14.618 4.670 1.00 85.62 167 ILE A CA 1
ATOM 1269 C C . ILE A 1 167 ? 12.609 -15.923 5.055 1.00 85.62 167 ILE A C 1
ATOM 1271 O O . ILE A 1 167 ? 11.937 -16.510 4.204 1.00 85.62 167 ILE A O 1
ATOM 1275 N N . ALA A 1 168 ? 12.677 -16.316 6.331 1.00 86.00 168 ALA A N 1
ATOM 1276 C CA . ALA A 1 168 ? 12.025 -17.525 6.833 1.00 86.00 168 ALA A CA 1
ATOM 1277 C C . ALA A 1 168 ? 10.515 -17.499 6.566 1.00 86.00 168 ALA A C 1
ATOM 1279 O O . ALA A 1 168 ? 9.948 -18.464 6.042 1.00 86.00 168 ALA A O 1
ATOM 1280 N N . ARG A 1 169 ? 9.871 -16.349 6.809 1.00 87.81 169 ARG A N 1
ATOM 1281 C CA . ARG A 1 169 ? 8.457 -16.158 6.478 1.00 87.81 169 ARG A CA 1
ATOM 1282 C C . ARG A 1 169 ? 8.186 -16.381 4.992 1.00 87.81 169 ARG A C 1
ATOM 1284 O O . ARG A 1 169 ? 7.225 -17.063 4.629 1.00 87.81 169 ARG A O 1
ATOM 1291 N N . SER A 1 170 ? 9.001 -15.785 4.117 1.00 84.50 170 SER A N 1
ATOM 1292 C CA . SER A 1 170 ? 8.835 -15.906 2.666 1.00 84.50 170 SER A CA 1
ATOM 1293 C C . SER A 1 170 ? 9.042 -17.337 2.170 1.00 84.50 170 SER A C 1
ATOM 1295 O O . SER A 1 170 ? 8.375 -17.738 1.217 1.00 84.50 170 SER A O 1
ATOM 1297 N N . GLU A 1 171 ? 9.963 -18.091 2.763 1.00 86.06 171 GLU A N 1
ATOM 1298 C CA . GLU A 1 171 ? 10.203 -19.493 2.421 1.00 86.06 171 GLU A CA 1
ATOM 1299 C C . GLU A 1 171 ? 9.036 -20.378 2.865 1.00 86.06 171 GLU A C 1
ATOM 1301 O O . GLU A 1 171 ? 8.537 -21.170 2.065 1.00 86.06 171 GLU A O 1
ATOM 1306 N N . ALA A 1 172 ? 8.520 -20.171 4.080 1.00 86.25 172 ALA A N 1
ATOM 1307 C CA . ALA A 1 172 ? 7.334 -20.865 4.579 1.00 86.25 172 ALA A CA 1
ATOM 1308 C C . ALA A 1 172 ? 6.090 -20.596 3.709 1.00 86.25 172 ALA A C 1
ATOM 1310 O O . ALA A 1 172 ? 5.328 -21.508 3.402 1.00 86.25 172 ALA A O 1
ATOM 1311 N N . MET A 1 173 ? 5.910 -19.373 3.203 1.00 82.31 173 MET A N 1
ATOM 1312 C CA . MET A 1 173 ? 4.812 -19.064 2.277 1.00 82.31 173 MET A CA 1
ATOM 1313 C C . MET A 1 173 ? 4.870 -19.851 0.958 1.00 82.31 173 MET A C 1
ATOM 1315 O O . MET A 1 173 ? 3.831 -20.063 0.336 1.00 82.31 173 MET A O 1
ATOM 1319 N N . ARG A 1 174 ? 6.049 -20.311 0.506 1.00 80.38 174 ARG A N 1
ATOM 1320 C CA . ARG A 1 174 ? 6.167 -21.083 -0.749 1.00 80.38 174 ARG A CA 1
ATOM 1321 C C . ARG A 1 174 ? 5.547 -22.477 -0.654 1.00 80.38 174 ARG A C 1
ATOM 1323 O O . ARG A 1 174 ? 5.216 -23.038 -1.702 1.00 80.38 174 ARG A O 1
ATOM 1330 N N . VAL A 1 175 ? 5.426 -23.030 0.556 1.00 80.44 175 VAL A N 1
ATOM 1331 C CA . VAL A 1 175 ? 4.871 -24.374 0.790 1.00 80.44 175 VAL A CA 1
ATOM 1332 C C . VAL A 1 175 ? 3.367 -24.366 1.071 1.00 80.44 175 VAL A C 1
ATOM 1334 O O . VAL A 1 175 ? 2.726 -25.397 0.900 1.00 80.44 175 VAL A O 1
ATOM 1337 N N . LEU A 1 176 ? 2.791 -23.213 1.423 1.00 72.00 176 LEU A N 1
ATOM 1338 C CA . LEU A 1 176 ? 1.366 -23.029 1.741 1.00 72.00 176 LEU A CA 1
ATOM 1339 C C . LEU A 1 176 ? 0.480 -22.807 0.495 1.00 72.00 176 LEU A C 1
ATOM 1341 O O . LEU A 1 176 ? -0.478 -22.043 0.558 1.00 72.00 176 LEU A O 1
ATOM 1345 N N . ARG A 1 177 ? 0.834 -23.417 -0.646 1.00 56.50 177 ARG A N 1
ATOM 1346 C CA . ARG A 1 177 ? 0.129 -23.232 -1.930 1.00 56.50 177 ARG A CA 1
ATOM 1347 C C . ARG A 1 177 ? -1.335 -23.653 -1.886 1.00 56.50 177 ARG A C 1
ATOM 1349 O O . ARG A 1 177 ? -1.600 -24.763 -1.378 1.00 56.50 177 ARG A O 1
#

pLDDT: mean 92.74, std 6.68, range [56.5, 98.62]

Sequence (177 aa):
GAFEVQLEGGEPTVHPGFCELVTIARADPRCTRVVVVSNGVLIPRDDAGLADWLARLGLPLTIKLSINHHLLARDDGLLALAAALRERMSGPDSELVLNVRLRPDAPGSDQHVVDAVREAGLLELANVFHLQAYGFASERDWERPFVVGEDFTLLNPDGSTHGTDLIARSEAMRVLR

Foldseek 3Di:
DQDEAEDDDAALVPDPCSLVVLVVLVPPPSHQEYEYEHQCPPQDDDPVSNVVVDVSSPWLYEYAHEFEPVSVVVDVCSLVSLVSQCVVQVDPSGYYAYEYEFACPDDVRRVVRLVVCVVSVNNVRYDYDYDACAQVNVVPPGHHDDDDDQPDWDADPVGDIDRRDPRVSSVVVVVVD

Secondary structure (DSSP, 8-state):
--EEEEE-SS-GGGSTTHHHHHHHHHHSTTEEEEEEEE-STTS--SHHHHHHHHHHH-SSEEEEEEEEHHHHHH-TTHHHHHHHHHHHT-STTEEEEEEEEE-TTSGGGGHHHHHHHHHTT-GGGEEEEE--SSGGGTTSSSPPPPPS-SS---B-TTS-B-TT-HHHHHHHHTT--

Radius of gyration: 16.68 Å; chains: 1; bounding box: 42×40×42 Å